Protein AF-A0A842L104-F1 (afdb_monomer)

Radius of gyration: 17.94 Å; Cα contacts (8 Å, |Δi|>4): 30; chains: 1; bounding box: 32×34×44 Å

Secondary structure (DSSP, 8-state):
--GGG------S--TTSSEEEEEETTEEEEEEEPPHHHHHHHHHHHHHHHHHHHHHHHHHHHTT----HHHHHHHHHHHHHT-

Structure (mmCIF, N/CA/C/O backbone):
data_AF-A0A842L104-F1
#
_entry.id   AF-A0A842L104-F1
#
loop_
_atom_site.group_PDB
_atom_site.id
_atom_site.type_symbol
_atom_site.label_atom_id
_atom_site.label_alt_id
_atom_site.label_comp_id
_atom_site.label_asym_id
_atom_site.label_entity_id
_atom_site.label_seq_id
_atom_site.pdbx_PDB_ins_code
_atom_site.Cartn_x
_atom_site.Cartn_y
_atom_site.Cartn_z
_atom_site.occupancy
_atom_site.B_iso_or_equiv
_atom_site.auth_seq_id
_atom_site.auth_comp_id
_atom_site.auth_asym_id
_atom_site.auth_atom_id
_atom_site.pdbx_PDB_model_num
ATOM 1 N N . MET A 1 1 ? 4.298 -12.127 11.671 1.00 40.97 1 MET A N 1
ATOM 2 C CA . MET A 1 1 ? 5.250 -12.368 10.567 1.00 40.97 1 MET A CA 1
ATOM 3 C C . MET A 1 1 ? 5.622 -11.000 10.023 1.00 40.97 1 MET A C 1
ATOM 5 O O . MET A 1 1 ? 4.705 -10.243 9.726 1.00 40.97 1 MET A O 1
ATOM 9 N N . SER A 1 2 ? 6.900 -10.617 10.051 1.00 35.81 2 SER A N 1
ATOM 10 C CA . SER A 1 2 ? 7.324 -9.265 9.669 1.00 35.81 2 SER A CA 1
ATOM 11 C C . SER A 1 2 ? 7.441 -9.168 8.145 1.00 35.81 2 SER A C 1
ATOM 13 O O . SER A 1 2 ? 7.889 -10.117 7.504 1.00 35.81 2 SER A O 1
ATOM 15 N N . LEU A 1 3 ? 7.078 -8.029 7.544 1.00 38.78 3 LEU A N 1
ATOM 16 C CA . LEU A 1 3 ? 7.266 -7.780 6.102 1.00 38.78 3 LEU A CA 1
ATOM 17 C C . LEU A 1 3 ? 8.741 -7.902 5.673 1.00 38.78 3 LEU A C 1
ATOM 19 O O . LEU A 1 3 ? 9.026 -8.179 4.509 1.00 38.78 3 LEU A O 1
ATOM 23 N N . SER A 1 4 ? 9.674 -7.760 6.619 1.00 43.94 4 SER A N 1
ATOM 24 C C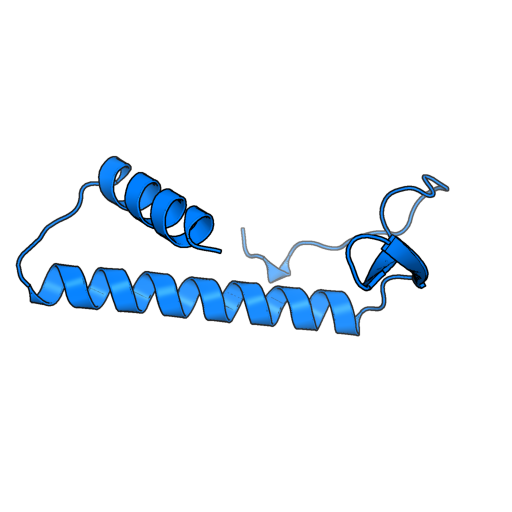A . SER A 1 4 ? 11.111 -7.979 6.415 1.00 43.94 4 SER A CA 1
ATOM 25 C C . SER A 1 4 ? 11.490 -9.431 6.097 1.00 43.94 4 SER A C 1
ATOM 27 O O . SER A 1 4 ? 12.608 -9.675 5.648 1.00 43.94 4 SER A O 1
ATOM 29 N N . ASP A 1 5 ? 10.590 -10.391 6.319 1.00 39.94 5 ASP A N 1
ATOM 30 C CA . ASP A 1 5 ? 10.890 -11.823 6.199 1.00 39.94 5 ASP A CA 1
ATOM 31 C C . ASP A 1 5 ? 10.567 -12.394 4.804 1.00 39.94 5 ASP A C 1
ATOM 33 O O . ASP A 1 5 ? 10.860 -13.557 4.520 1.00 39.94 5 ASP A O 1
ATOM 37 N N . ILE A 1 6 ? 9.985 -11.592 3.904 1.00 46.84 6 ILE A N 1
ATOM 38 C CA . ILE A 1 6 ? 9.601 -12.035 2.558 1.00 46.84 6 ILE A CA 1
ATOM 39 C C . ILE A 1 6 ? 10.822 -11.982 1.630 1.00 46.84 6 ILE A C 1
ATOM 41 O O . ILE A 1 6 ? 11.223 -10.921 1.152 1.00 46.84 6 ILE A O 1
ATOM 45 N N . ARG A 1 7 ? 11.416 -13.147 1.348 1.00 44.72 7 ARG A N 1
ATOM 46 C CA . ARG A 1 7 ? 12.499 -13.300 0.363 1.00 44.72 7 ARG A CA 1
ATOM 47 C C . ARG A 1 7 ? 11.929 -13.742 -0.983 1.00 44.72 7 ARG A C 1
ATOM 49 O O . ARG A 1 7 ? 11.478 -14.875 -1.122 1.00 44.72 7 ARG A O 1
ATOM 56 N N . PHE A 1 8 ? 11.988 -12.871 -1.987 1.00 48.91 8 PHE A N 1
ATOM 57 C CA . PHE A 1 8 ? 11.612 -13.215 -3.359 1.00 48.91 8 PHE A CA 1
ATOM 58 C C . PHE A 1 8 ? 12.766 -13.963 -4.042 1.00 48.91 8 PHE A C 1
ATOM 60 O O . PHE A 1 8 ? 13.792 -13.373 -4.376 1.00 48.91 8 PHE A O 1
ATOM 67 N N . GLN A 1 9 ? 12.624 -15.276 -4.233 1.00 42.78 9 GLN A N 1
ATOM 68 C CA . GLN A 1 9 ? 13.595 -16.089 -4.968 1.00 42.78 9 GLN A CA 1
ATOM 69 C C . GLN A 1 9 ? 13.243 -16.085 -6.466 1.00 42.78 9 GLN A C 1
ATOM 71 O O . GLN A 1 9 ? 12.122 -16.425 -6.839 1.00 42.78 9 GLN A O 1
ATOM 76 N N . LYS A 1 10 ? 14.187 -15.704 -7.339 1.00 47.59 10 LYS A N 1
ATOM 77 C CA . LYS A 1 10 ? 14.011 -15.773 -8.801 1.00 47.59 10 LYS A CA 1
ATOM 78 C C . LYS A 1 10 ? 14.069 -17.238 -9.263 1.00 47.59 10 LYS A C 1
ATOM 80 O O . LYS A 1 10 ? 15.154 -17.808 -9.333 1.00 47.59 10 LYS A O 1
ATOM 85 N N . MET A 1 11 ? 12.928 -17.839 -9.608 1.00 37.66 11 MET A N 1
ATOM 86 C CA . MET A 1 11 ? 12.862 -19.122 -10.326 1.00 37.66 11 MET A CA 1
ATOM 87 C C . MET A 1 11 ? 11.842 -19.070 -11.478 1.00 37.66 11 MET A C 1
ATOM 89 O O . MET A 1 11 ? 10.667 -18.808 -11.252 1.00 37.66 11 MET A O 1
ATOM 93 N N . TYR A 1 12 ? 12.321 -19.423 -12.680 1.00 36.25 12 TYR A N 1
ATOM 94 C CA . TYR A 1 12 ? 11.596 -19.778 -13.919 1.00 36.25 12 TYR A CA 1
ATOM 95 C C . TYR A 1 12 ? 10.855 -18.676 -14.723 1.00 36.25 12 TYR A C 1
ATOM 97 O O . TYR A 1 12 ? 10.420 -17.668 -14.169 1.00 36.25 12 TYR A O 1
ATOM 105 N N . PRO A 1 13 ? 10.738 -18.838 -16.066 1.00 45.44 13 PRO A N 1
ATOM 106 C CA . PRO A 1 13 ? 10.384 -17.785 -17.010 1.00 45.44 13 PRO A CA 1
ATOM 107 C C . PRO A 1 13 ? 8.863 -17.651 -17.109 1.00 45.44 13 PRO A C 1
ATOM 109 O O . PRO A 1 13 ? 8.243 -18.005 -18.107 1.00 45.44 13 PRO A O 1
ATOM 112 N N . ILE A 1 14 ? 8.245 -17.125 -16.058 1.00 42.41 14 ILE A N 1
ATOM 113 C CA . ILE A 1 14 ? 6.921 -16.519 -16.168 1.00 42.41 14 ILE A CA 1
ATOM 114 C C . ILE A 1 14 ? 7.172 -15.031 -16.417 1.00 42.41 14 ILE A C 1
ATOM 116 O O . ILE A 1 14 ? 7.299 -14.232 -15.497 1.00 42.41 14 ILE A O 1
ATOM 120 N N . LEU A 1 15 ? 7.288 -14.673 -17.695 1.00 44.09 15 LEU A N 1
ATOM 121 C CA . LEU A 1 15 ? 7.560 -13.328 -18.233 1.00 44.09 15 LEU A CA 1
ATOM 122 C C . LEU A 1 15 ? 6.492 -12.259 -17.889 1.00 44.09 15 LEU A C 1
ATOM 124 O O . LEU A 1 15 ? 6.450 -11.211 -18.522 1.00 44.09 15 LEU A O 1
ATOM 128 N N . LYS A 1 16 ? 5.602 -12.500 -16.916 1.00 43.28 16 LYS A N 1
ATOM 129 C CA . LYS A 1 16 ? 4.415 -11.667 -16.654 1.00 43.28 16 LYS A CA 1
ATOM 130 C C . LYS A 1 16 ? 4.429 -10.845 -15.362 1.00 43.28 16 LYS A C 1
ATOM 132 O O . LYS A 1 16 ? 3.443 -10.165 -15.110 1.00 43.28 16 LYS A O 1
ATOM 137 N N . SER A 1 17 ? 5.490 -10.853 -14.556 1.00 49.94 17 SER A N 1
ATOM 138 C CA . SER A 1 17 ? 5.416 -10.239 -13.212 1.00 49.94 17 SER A CA 1
ATOM 139 C C . SER A 1 17 ? 6.614 -9.392 -12.770 1.00 49.94 17 SER A C 1
ATOM 141 O O . SER A 1 17 ? 6.660 -8.984 -11.614 1.00 49.94 17 SER A O 1
ATOM 143 N N . TYR A 1 18 ? 7.549 -9.052 -13.664 1.00 59.56 18 TYR A N 1
ATOM 144 C CA . TYR A 1 18 ? 8.711 -8.214 -13.312 1.00 59.56 18 TYR A CA 1
ATOM 145 C C . TYR A 1 18 ? 8.907 -7.018 -14.241 1.00 59.56 18 TYR A C 1
ATOM 147 O O . TYR A 1 18 ? 10.034 -6.566 -14.415 1.00 59.56 18 TYR A O 1
ATOM 155 N N . VAL A 1 19 ? 7.839 -6.523 -14.863 1.00 63.84 19 VAL A N 1
ATOM 156 C CA . VAL A 1 19 ? 7.927 -5.414 -15.814 1.00 63.84 19 VAL A CA 1
ATOM 157 C C . VAL A 1 19 ? 7.049 -4.269 -15.333 1.00 63.84 19 VAL A C 1
ATOM 159 O O . VAL A 1 19 ? 5.861 -4.467 -15.088 1.00 63.84 19 VAL A O 1
ATOM 162 N N . ILE A 1 20 ? 7.645 -3.090 -15.170 1.00 67.50 20 ILE A N 1
ATOM 163 C CA . ILE A 1 20 ? 6.937 -1.856 -14.839 1.00 67.50 20 ILE A CA 1
ATOM 164 C C . ILE A 1 20 ? 6.603 -1.158 -16.160 1.00 67.50 20 ILE A C 1
ATOM 166 O O . ILE A 1 20 ? 7.530 -0.747 -16.869 1.00 67.50 20 ILE A O 1
ATOM 170 N N . PRO A 1 21 ? 5.313 -1.043 -16.508 1.00 70.50 21 PRO A N 1
ATOM 171 C CA . PRO A 1 21 ? 4.888 -0.328 -17.700 1.00 70.50 21 PRO A CA 1
ATOM 172 C C . PRO A 1 21 ? 4.997 1.188 -17.499 1.00 70.50 21 PRO A C 1
ATOM 174 O O . PRO A 1 21 ? 4.675 1.711 -16.431 1.00 70.50 21 PRO A O 1
ATOM 177 N N . TYR A 1 22 ? 5.426 1.895 -18.540 1.00 68.25 22 TYR A N 1
ATOM 178 C CA . TYR A 1 22 ? 5.386 3.349 -18.631 1.00 68.25 22 T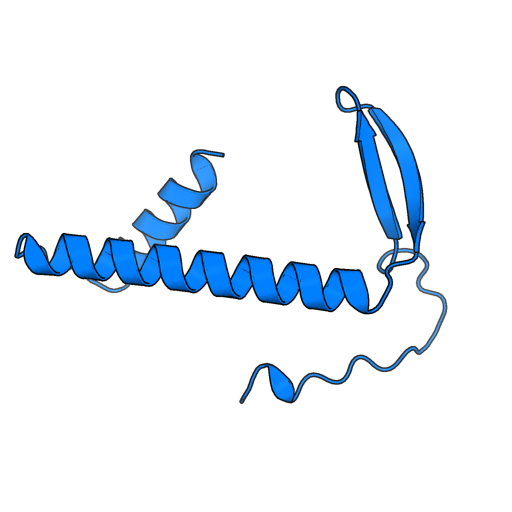YR A CA 1
ATOM 179 C C . TYR A 1 22 ? 4.234 3.757 -19.548 1.00 68.25 22 TYR A C 1
ATOM 181 O O . TYR A 1 22 ? 4.208 3.377 -20.721 1.00 68.25 22 TYR A O 1
ATOM 189 N N . PHE A 1 23 ? 3.278 4.502 -18.997 1.00 72.50 23 PHE A N 1
ATOM 190 C CA . PHE A 1 23 ? 2.103 4.982 -19.717 1.00 72.50 23 PHE A CA 1
ATOM 191 C C . PHE A 1 23 ? 2.148 6.504 -19.876 1.00 72.50 23 PHE A C 1
ATOM 193 O O . PHE A 1 23 ? 2.483 7.210 -18.927 1.00 72.50 23 PHE A O 1
ATOM 200 N N . GLU A 1 24 ? 1.737 6.994 -21.042 1.00 74.50 24 GLU A N 1
ATOM 201 C CA . GLU A 1 24 ? 1.450 8.408 -21.317 1.00 74.50 24 GLU A CA 1
ATOM 202 C C . GLU A 1 24 ? 0.098 8.476 -22.037 1.00 74.50 24 GLU A C 1
ATOM 204 O O . GLU A 1 24 ? -0.147 7.688 -22.948 1.00 74.50 24 GLU A O 1
ATOM 209 N N . ASP A 1 25 ? -0.823 9.330 -21.581 1.00 82.62 25 ASP A N 1
ATOM 210 C CA . ASP A 1 25 ? -2.189 9.447 -22.127 1.00 82.62 25 ASP A CA 1
ATOM 211 C C . ASP A 1 25 ? -2.947 8.106 -22.276 1.00 82.62 25 ASP A C 1
ATOM 213 O O . ASP A 1 25 ? -3.658 7.867 -23.252 1.00 82.62 25 ASP A O 1
ATOM 217 N N . ASN A 1 26 ? -2.805 7.208 -21.291 1.00 72.56 26 ASN A N 1
ATOM 218 C CA . ASN A 1 26 ? -3.337 5.831 -21.297 1.00 72.56 26 ASN A CA 1
ATOM 219 C C . ASN A 1 26 ? -2.770 4.912 -22.398 1.00 72.56 26 ASN A C 1
ATOM 221 O O . ASN A 1 26 ? -3.277 3.808 -22.609 1.00 72.56 26 ASN A O 1
ATOM 225 N N . VAL A 1 27 ? -1.698 5.322 -23.074 1.00 62.31 27 VAL A N 1
ATOM 226 C CA . VAL A 1 27 ? -0.974 4.520 -24.062 1.00 62.31 27 VAL A CA 1
ATOM 227 C C . VAL A 1 27 ? 0.278 3.935 -23.415 1.00 62.31 27 VAL A C 1
ATOM 229 O O . VAL A 1 27 ? 1.058 4.650 -22.791 1.00 62.31 27 VAL A O 1
ATOM 232 N N . LEU A 1 28 ? 0.476 2.620 -23.552 1.00 70.38 28 LEU A N 1
ATOM 233 C CA . LEU A 1 28 ? 1.701 1.953 -23.107 1.00 70.38 28 LEU A CA 1
ATOM 234 C C . LEU A 1 28 ? 2.848 2.316 -24.055 1.00 70.38 28 LEU A C 1
ATOM 236 O O . LEU A 1 28 ? 2.816 1.934 -25.224 1.00 70.38 28 LEU A O 1
ATOM 240 N N . LEU A 1 29 ? 3.857 3.017 -23.548 1.00 67.38 29 LEU A N 1
ATOM 241 C CA . LEU A 1 29 ? 5.002 3.464 -24.340 1.00 67.38 29 LEU A CA 1
ATOM 242 C C . LEU A 1 29 ? 6.209 2.541 -24.212 1.00 67.38 29 LEU A C 1
ATOM 244 O O . LEU A 1 29 ? 6.875 2.257 -25.204 1.00 67.38 29 LEU A O 1
ATOM 248 N N . ASP A 1 30 ? 6.501 2.089 -22.994 1.00 67.06 30 ASP A N 1
ATOM 249 C CA . ASP A 1 30 ? 7.679 1.274 -22.716 1.00 67.06 30 ASP A CA 1
ATOM 250 C C . ASP A 1 30 ? 7.452 0.372 -21.499 1.00 67.06 30 ASP A C 1
ATOM 252 O O . ASP A 1 30 ? 6.513 0.541 -20.720 1.00 67.06 30 ASP A O 1
ATOM 256 N N . CYS A 1 31 ? 8.322 -0.612 -21.345 1.00 70.62 31 CYS A N 1
ATOM 257 C CA . CYS A 1 31 ? 8.256 -1.656 -20.348 1.00 70.62 31 CYS A CA 1
ATOM 258 C C . CYS A 1 31 ? 9.672 -1.926 -19.850 1.00 70.62 31 CYS A C 1
ATOM 260 O O . CYS A 1 31 ? 10.518 -2.404 -20.604 1.00 70.62 31 CYS A O 1
ATOM 262 N N . ARG A 1 32 ? 9.936 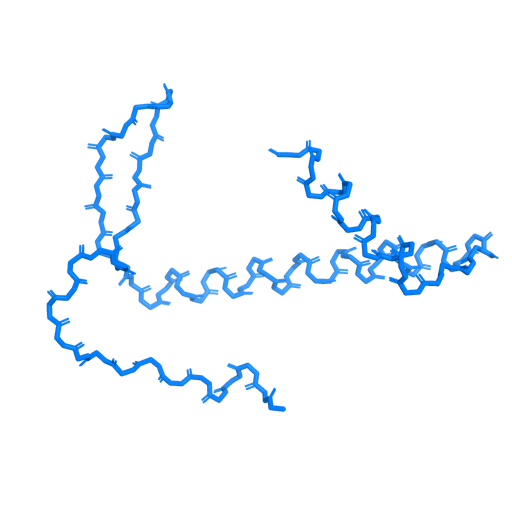-1.674 -18.565 1.00 72.62 32 ARG A N 1
ATOM 263 C CA . ARG A 1 32 ? 11.261 -1.930 -17.981 1.00 72.62 32 ARG A CA 1
ATOM 264 C C . ARG A 1 32 ? 11.231 -3.019 -16.929 1.00 72.62 32 ARG A C 1
ATOM 266 O O . ARG A 1 32 ? 10.252 -3.152 -16.201 1.00 72.62 32 ARG A O 1
ATOM 273 N N . GLU A 1 33 ? 12.340 -3.738 -16.789 1.00 74.75 33 GLU A N 1
ATOM 274 C CA . GLU A 1 33 ? 12.499 -4.688 -15.692 1.00 74.75 33 GLU A CA 1
ATOM 275 C C . GLU A 1 33 ? 12.464 -3.988 -14.327 1.00 74.75 33 GLU A C 1
ATOM 277 O O . GLU A 1 33 ? 12.985 -2.879 -14.138 1.00 74.75 33 GLU A O 1
ATOM 282 N N . LEU A 1 34 ? 11.842 -4.675 -13.375 1.00 76.19 34 LEU A N 1
ATOM 283 C CA . LEU A 1 34 ? 11.742 -4.279 -11.984 1.00 76.19 34 LEU A CA 1
ATOM 284 C C . LEU A 1 34 ? 13.113 -4.410 -11.312 1.00 76.19 34 LEU A C 1
ATOM 286 O O . LEU A 1 34 ? 13.737 -5.474 -11.317 1.00 76.19 34 LEU A O 1
ATOM 290 N N . LYS A 1 35 ? 13.584 -3.308 -10.738 1.00 80.06 35 LYS A N 1
ATOM 291 C CA . LYS A 1 35 ? 14.848 -3.209 -10.009 1.00 80.06 35 LYS A CA 1
ATOM 292 C C . LYS A 1 35 ? 14.574 -3.208 -8.508 1.00 80.06 35 LYS A C 1
ATOM 294 O O . LYS A 1 35 ? 13.495 -2.824 -8.066 1.00 80.06 35 LYS A O 1
ATOM 299 N N . ASP A 1 36 ? 15.581 -3.545 -7.708 1.00 80.50 36 ASP A N 1
ATOM 300 C CA . ASP A 1 36 ? 15.457 -3.545 -6.241 1.00 80.50 36 ASP A CA 1
ATOM 301 C C . ASP A 1 36 ? 15.038 -2.170 -5.692 1.00 80.50 36 ASP A C 1
ATOM 303 O O . ASP A 1 36 ? 14.253 -2.082 -4.751 1.00 80.50 36 ASP A O 1
ATOM 307 N N . ILE A 1 37 ? 15.481 -1.081 -6.335 1.00 83.44 37 ILE A N 1
ATOM 308 C CA . ILE A 1 37 ? 15.072 0.283 -5.972 1.00 83.44 37 ILE A CA 1
ATOM 309 C C . ILE A 1 37 ? 13.566 0.519 -6.141 1.00 83.44 37 ILE A C 1
ATOM 311 O O . ILE A 1 37 ? 12.991 1.307 -5.395 1.00 83.44 37 ILE A O 1
ATOM 315 N N . ASP A 1 38 ? 12.914 -0.168 -7.077 1.00 79.62 38 ASP A N 1
ATOM 316 C CA . ASP A 1 38 ? 11.473 -0.039 -7.304 1.00 79.62 38 ASP A CA 1
ATOM 317 C C . ASP A 1 38 ? 10.690 -0.728 -6.198 1.00 79.62 38 ASP A C 1
ATOM 319 O O . ASP A 1 38 ? 9.712 -0.179 -5.702 1.00 79.62 38 ASP A O 1
ATOM 323 N N . VAL A 1 39 ? 11.169 -1.897 -5.762 1.00 80.75 39 VAL A N 1
ATOM 324 C CA . VAL A 1 39 ? 10.620 -2.603 -4.600 1.00 80.75 39 VAL A CA 1
ATOM 325 C C . VAL A 1 39 ? 10.734 -1.727 -3.360 1.00 80.75 39 VAL A C 1
ATOM 327 O O . VAL A 1 39 ? 9.752 -1.554 -2.643 1.00 80.75 39 VAL A O 1
ATOM 330 N N . GLU A 1 40 ? 11.906 -1.138 -3.116 1.00 80.75 40 GLU A N 1
ATOM 331 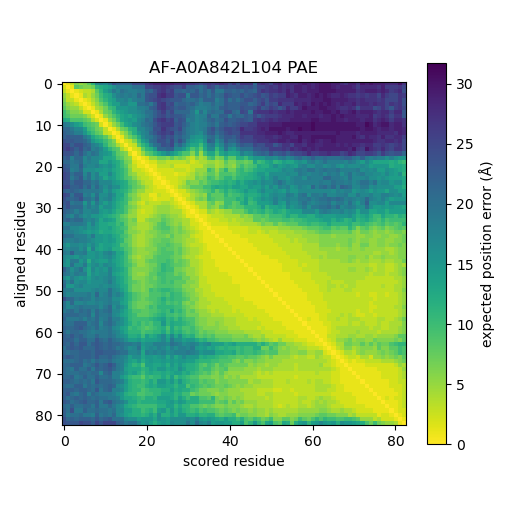C CA . GLU A 1 40 ? 12.107 -0.258 -1.961 1.00 80.75 40 GLU A CA 1
ATOM 332 C C . GLU A 1 40 ? 11.303 1.038 -2.058 1.00 80.75 40 GLU A C 1
ATOM 334 O O . GLU A 1 40 ? 10.762 1.515 -1.062 1.00 80.75 40 GLU A O 1
ATOM 339 N N . THR A 1 41 ? 11.152 1.588 -3.261 1.00 83.81 41 THR A N 1
ATOM 340 C CA . THR A 1 41 ? 10.281 2.746 -3.490 1.00 83.81 41 THR A CA 1
ATOM 341 C C . THR A 1 41 ? 8.833 2.390 -3.182 1.00 83.81 41 THR A C 1
ATOM 343 O O . THR A 1 41 ? 8.167 3.122 -2.455 1.00 83.81 41 THR A O 1
ATOM 346 N N . TYR A 1 42 ? 8.356 1.244 -3.665 1.00 82.06 42 TYR A N 1
ATOM 347 C CA . TYR A 1 42 ? 6.995 0.788 -3.424 1.00 82.06 42 TYR A CA 1
ATOM 348 C C . TYR A 1 42 ? 6.737 0.514 -1.939 1.00 82.06 42 TYR A C 1
ATOM 350 O O . TYR A 1 42 ? 5.727 0.964 -1.404 1.00 82.06 42 TYR A O 1
ATOM 358 N N . LYS A 1 43 ? 7.680 -0.126 -1.234 1.00 83.06 43 LYS A N 1
ATOM 359 C CA . LYS A 1 43 ? 7.612 -0.296 0.227 1.00 83.06 43 LYS A CA 1
ATOM 360 C C . LYS A 1 43 ? 7.477 1.043 0.945 1.00 83.06 43 LYS A C 1
ATOM 362 O O . LYS A 1 43 ? 6.569 1.192 1.751 1.00 83.06 43 LYS A O 1
ATOM 367 N N . ARG A 1 44 ? 8.307 2.034 0.599 1.00 83.50 44 ARG A N 1
ATOM 368 C CA . ARG A 1 44 ? 8.225 3.383 1.186 1.00 83.50 44 ARG A CA 1
ATOM 369 C C . ARG A 1 44 ? 6.891 4.066 0.905 1.00 83.50 44 ARG A C 1
ATOM 371 O O . ARG A 1 44 ? 6.378 4.772 1.765 1.00 83.50 44 ARG A O 1
ATOM 378 N N . VAL A 1 45 ? 6.334 3.894 -0.295 1.00 87.06 45 VAL A N 1
ATOM 379 C CA . VAL A 1 45 ? 5.007 4.432 -0.633 1.00 87.06 45 VAL A CA 1
ATOM 380 C C . VAL A 1 45 ? 3.934 3.782 0.239 1.00 87.06 45 VAL A C 1
ATOM 382 O O . VAL A 1 45 ? 3.111 4.495 0.805 1.00 87.06 45 VAL A O 1
ATOM 385 N N . LEU A 1 46 ? 3.970 2.458 0.405 1.00 86.06 46 LEU A N 1
ATOM 386 C CA . LEU A 1 46 ? 3.033 1.742 1.272 1.00 86.06 46 LEU A CA 1
ATOM 387 C C . LEU A 1 46 ? 3.181 2.127 2.749 1.00 86.06 46 LEU A C 1
ATOM 389 O O . LEU A 1 46 ? 2.177 2.272 3.438 1.00 86.06 46 LEU A O 1
ATOM 393 N N . GLU A 1 47 ? 4.408 2.322 3.233 1.00 89.69 47 GLU A N 1
ATOM 394 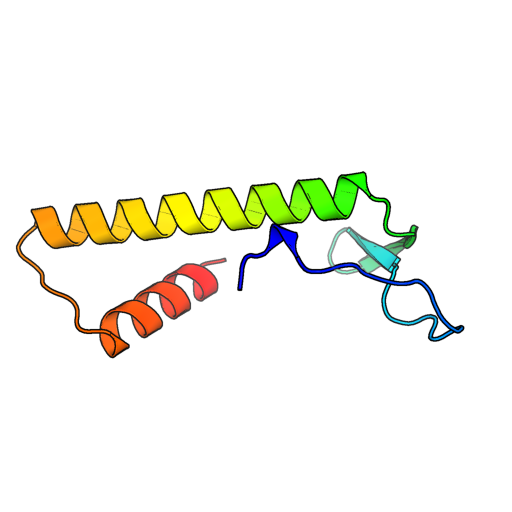C CA . GLU A 1 47 ? 4.671 2.811 4.592 1.00 89.69 47 GLU A CA 1
ATOM 395 C C . GLU A 1 47 ? 4.070 4.202 4.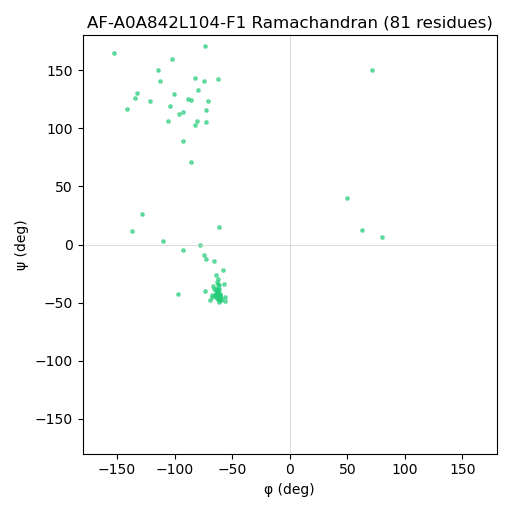802 1.00 89.69 47 GLU A C 1
ATOM 397 O O . GLU A 1 47 ? 3.325 4.403 5.755 1.00 89.69 47 GLU A O 1
ATOM 402 N N . LYS A 1 48 ? 4.293 5.131 3.867 1.00 90.50 48 LYS A N 1
ATOM 403 C CA . LYS A 1 48 ? 3.686 6.468 3.924 1.00 90.50 48 LYS A CA 1
ATOM 404 C C . LYS A 1 48 ? 2.163 6.435 3.849 1.00 90.50 48 LYS A C 1
ATOM 406 O O . LYS A 1 48 ? 1.502 7.213 4.527 1.00 90.50 48 LYS A O 1
ATOM 411 N N . LEU A 1 49 ? 1.598 5.553 3.024 1.00 88.12 49 LEU A N 1
ATOM 412 C CA . LEU A 1 49 ? 0.148 5.375 2.944 1.00 88.12 49 LEU A CA 1
ATOM 413 C C . LEU A 1 49 ? -0.410 4.866 4.275 1.00 88.12 49 LEU A C 1
ATOM 415 O O . LEU A 1 49 ? -1.444 5.344 4.734 1.00 88.12 49 LEU A O 1
ATOM 419 N N . LYS A 1 50 ? 0.290 3.924 4.911 1.00 88.50 50 LYS A N 1
ATOM 420 C CA . LYS A 1 50 ? -0.069 3.425 6.236 1.00 88.50 50 LYS A CA 1
ATOM 421 C C . LYS A 1 50 ? -0.030 4.545 7.281 1.00 88.50 50 LYS A C 1
ATOM 423 O O . LYS A 1 50 ? 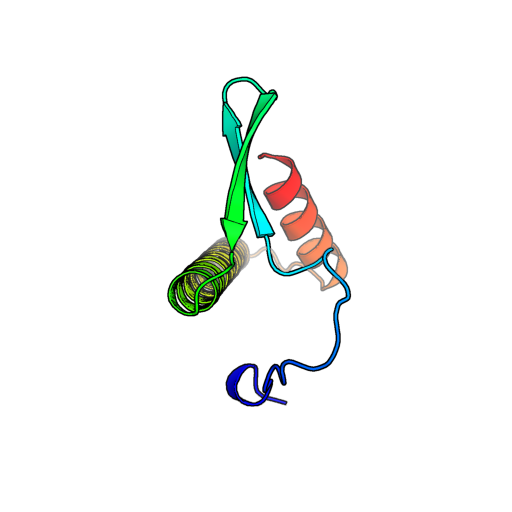-1.011 4.701 8.000 1.00 88.50 50 LYS A O 1
ATOM 428 N N . GLU A 1 51 ? 1.052 5.323 7.338 1.00 92.44 51 GLU A N 1
ATOM 429 C CA . GLU A 1 51 ? 1.180 6.474 8.249 1.00 92.44 51 GLU A CA 1
ATOM 430 C C . GLU A 1 51 ? 0.028 7.468 8.052 1.00 92.44 51 GLU A C 1
ATOM 432 O O . GLU A 1 51 ? -0.620 7.874 9.012 1.00 92.44 51 GLU A O 1
ATOM 437 N N . PHE A 1 52 ? -0.299 7.788 6.798 1.00 91.38 52 PHE A N 1
ATOM 438 C CA . PHE A 1 52 ? -1.416 8.669 6.471 1.00 91.38 52 PHE A CA 1
ATOM 439 C C . PHE A 1 52 ? -2.769 8.130 6.965 1.00 91.38 52 PHE A C 1
ATOM 441 O O . PHE A 1 52 ? -3.560 8.878 7.537 1.00 91.38 52 PHE A O 1
ATOM 448 N N . ILE A 1 53 ? -3.043 6.836 6.776 1.00 89.94 53 ILE A N 1
ATOM 449 C CA . ILE A 1 53 ? -4.276 6.202 7.267 1.00 89.94 53 ILE A CA 1
ATOM 450 C C . ILE A 1 53 ? -4.333 6.238 8.804 1.00 89.94 53 ILE A C 1
ATOM 452 O O . ILE A 1 53 ? -5.381 6.543 9.376 1.00 89.94 53 ILE A O 1
ATOM 456 N N . GLU A 1 54 ? -3.216 5.965 9.483 1.00 90.44 54 GLU A N 1
ATOM 457 C CA . GLU A 1 54 ? -3.121 6.037 10.948 1.00 90.44 54 GLU A CA 1
ATOM 458 C C . GLU A 1 54 ? -3.368 7.463 11.467 1.00 90.44 54 GLU A C 1
ATOM 460 O O . GLU A 1 54 ? -4.115 7.641 12.433 1.00 90.44 54 GLU A O 1
ATOM 465 N N . ASP A 1 55 ? -2.829 8.481 10.792 1.00 92.69 55 ASP A N 1
ATOM 466 C CA . ASP A 1 55 ? -3.075 9.890 11.113 1.00 92.69 55 ASP A CA 1
ATOM 467 C C . ASP A 1 55 ? -4.555 10.268 10.959 1.00 92.69 55 ASP A C 1
ATOM 469 O O . ASP A 1 55 ? -5.118 10.956 11.819 1.00 92.69 55 ASP A O 1
ATOM 473 N N . VAL A 1 56 ? -5.213 9.792 9.896 1.00 90.19 56 VAL A N 1
ATOM 474 C CA . VAL A 1 56 ? -6.651 10.007 9.668 1.00 90.19 56 VAL A CA 1
ATOM 475 C C . VAL A 1 56 ? -7.476 9.366 10.779 1.00 90.19 56 VAL A C 1
ATOM 477 O O . VAL A 1 56 ? -8.344 10.026 11.356 1.00 90.19 56 VAL A O 1
ATOM 480 N N . PHE A 1 57 ? -7.188 8.117 11.148 1.00 90.56 57 PHE A N 1
ATOM 481 C CA . PHE A 1 57 ? -7.871 7.475 12.271 1.00 90.56 57 PHE A CA 1
ATOM 482 C C . PHE A 1 57 ? -7.621 8.210 13.590 1.00 90.56 57 PHE A C 1
ATOM 484 O O . PHE A 1 57 ? -8.568 8.449 14.340 1.00 90.56 57 PHE A O 1
ATOM 491 N N . GLY A 1 58 ? -6.389 8.655 13.844 1.00 89.94 58 GLY A N 1
ATOM 492 C CA . GLY A 1 58 ? -6.060 9.464 15.016 1.00 89.94 58 GLY A CA 1
ATOM 493 C C . GLY A 1 58 ? -6.807 10.801 15.052 1.00 89.94 58 GLY A C 1
ATOM 494 O O . GLY A 1 58 ? -7.196 11.269 16.123 1.00 89.94 58 GLY A O 1
ATOM 495 N N . PHE A 1 59 ? -7.047 11.427 13.898 1.00 91.19 59 PHE A N 1
ATOM 496 C CA . PHE A 1 59 ? -7.873 12.630 13.795 1.00 91.19 59 PHE A CA 1
ATOM 497 C C . PHE A 1 59 ? -9.348 12.343 14.107 1.00 91.19 59 PHE A C 1
ATOM 499 O O . PHE A 1 59 ? -9.959 13.070 14.889 1.00 91.19 59 PHE A O 1
ATOM 506 N N . ILE A 1 60 ? -9.907 11.261 13.563 1.00 88.88 60 ILE A N 1
ATOM 507 C CA . ILE A 1 60 ? -11.299 10.849 13.801 1.00 88.88 60 ILE A CA 1
ATOM 508 C C . ILE A 1 60 ? -11.533 10.520 15.281 1.00 88.88 60 ILE A C 1
ATOM 510 O O . ILE A 1 60 ? -12.515 10.976 15.870 1.00 88.88 60 ILE A O 1
ATOM 514 N N . GLU A 1 61 ? -10.596 9.818 15.921 1.00 88.38 61 GLU A N 1
ATOM 515 C CA . GLU A 1 61 ? -10.671 9.520 17.354 1.00 88.38 61 GLU A CA 1
ATOM 516 C C . GLU A 1 61 ? -10.632 10.793 18.215 1.00 88.38 61 GLU A C 1
ATOM 518 O O . GLU A 1 61 ? -11.373 10.897 19.196 1.00 88.38 61 GLU A O 1
ATOM 523 N N . LYS A 1 62 ? -9.839 11.807 17.831 1.00 91.50 62 LYS A N 1
ATOM 524 C CA . LYS A 1 62 ? -9.819 13.124 18.504 1.00 91.50 62 LYS A CA 1
ATOM 525 C C . LYS A 1 62 ? -11.145 13.877 18.387 1.00 91.50 62 LYS A C 1
ATOM 527 O O . LYS A 1 62 ? -11.455 14.677 19.267 1.00 91.50 62 LYS A O 1
ATOM 532 N N . LEU A 1 63 ? -11.932 13.616 17.343 1.00 89.88 63 LEU A N 1
ATOM 533 C CA . LEU A 1 63 ? -13.290 14.149 17.191 1.00 89.88 63 LEU A CA 1
ATOM 534 C C . LEU A 1 63 ? -14.327 13.401 18.049 1.00 89.88 63 LEU A C 1
ATOM 536 O O . LEU A 1 63 ? -15.503 13.758 18.038 1.00 89.88 63 LEU A O 1
ATOM 540 N N . GLY A 1 64 ? -13.912 12.379 18.806 1.00 84.06 64 GLY A N 1
ATOM 541 C CA . GLY A 1 64 ? -14.792 11.572 19.651 1.00 84.06 64 GLY A CA 1
ATOM 542 C C . GLY A 1 64 ? -15.570 10.499 18.888 1.00 84.06 64 GLY A C 1
ATOM 543 O O . GLY A 1 64 ? -16.419 9.830 19.476 1.00 84.06 64 GLY A O 1
ATOM 544 N N . LEU A 1 65 ? -15.277 10.312 17.599 1.00 85.12 65 LEU A N 1
ATOM 545 C CA . LEU A 1 65 ? -15.869 9.268 16.775 1.00 85.12 65 LEU A CA 1
ATOM 546 C C . LEU A 1 65 ? -15.062 7.981 16.949 1.00 85.12 65 LEU A C 1
ATOM 548 O O . LEU A 1 65 ? -13.849 7.954 16.747 1.00 85.12 65 LEU A O 1
ATOM 552 N N . ARG A 1 66 ? -15.736 6.898 17.337 1.00 85.75 66 ARG A N 1
ATOM 553 C CA . ARG A 1 66 ? -15.134 5.564 17.401 1.00 85.75 66 ARG A CA 1
ATOM 554 C C . ARG A 1 66 ? -15.657 4.741 16.244 1.00 85.75 66 ARG A C 1
ATOM 556 O O . ARG A 1 66 ? -16.806 4.318 16.281 1.00 85.75 66 ARG A O 1
ATOM 563 N N . LEU A 1 67 ? -14.797 4.528 15.256 1.00 86.06 67 LEU A N 1
ATOM 564 C CA . LEU A 1 67 ? -15.093 3.635 14.148 1.00 86.06 67 LEU A CA 1
ATOM 565 C C . LEU A 1 67 ? -14.865 2.187 14.575 1.00 86.06 67 LEU A C 1
ATOM 567 O O . LEU A 1 67 ? -13.825 1.870 15.164 1.00 86.06 67 LEU A O 1
ATOM 571 N N . ASN A 1 68 ? -15.819 1.322 14.259 1.00 90.25 68 ASN A N 1
ATOM 572 C CA . ASN A 1 68 ? -15.639 -0.120 14.333 1.00 90.25 68 ASN A CA 1
ATOM 573 C C . ASN A 1 68 ? -14.744 -0.621 13.178 1.00 90.25 68 ASN A C 1
ATOM 575 O O . ASN A 1 68 ? -14.402 0.128 12.262 1.00 90.25 68 ASN A O 1
ATOM 579 N N . ASP A 1 69 ? -14.341 -1.892 13.218 1.00 88.44 69 ASP A N 1
ATOM 580 C CA . ASP A 1 69 ? -13.408 -2.441 12.225 1.00 88.44 69 ASP A CA 1
ATOM 581 C C . ASP A 1 69 ? -13.967 -2.423 10.791 1.00 88.44 69 ASP A C 1
ATOM 583 O O . ASP A 1 69 ? -13.205 -2.231 9.846 1.00 88.44 69 ASP A O 1
ATOM 587 N N . LEU A 1 70 ? -15.286 -2.574 10.621 1.00 91.56 70 LEU A N 1
ATOM 588 C CA . LEU A 1 70 ? -15.935 -2.508 9.310 1.00 91.56 70 LEU A CA 1
ATOM 589 C C . LEU A 1 70 ? -15.897 -1.080 8.752 1.00 91.56 70 LEU A C 1
ATOM 591 O O . LEU A 1 70 ? -15.447 -0.879 7.630 1.00 91.56 70 LEU A O 1
ATOM 595 N N . GLU A 1 71 ? -16.270 -0.092 9.563 1.00 89.50 71 GLU A N 1
ATOM 596 C CA . GLU A 1 71 ? -16.254 1.330 9.191 1.00 89.50 71 GLU A CA 1
ATOM 597 C C . GLU A 1 71 ? -14.835 1.819 8.861 1.00 89.50 71 GLU A C 1
ATOM 599 O O . GLU A 1 71 ? -14.640 2.649 7.976 1.00 89.50 71 GLU A O 1
ATOM 604 N N . ARG A 1 72 ? -13.814 1.285 9.545 1.00 88.00 72 ARG A N 1
ATOM 605 C CA . ARG A 1 72 ? -12.404 1.567 9.231 1.00 88.00 72 ARG A CA 1
ATOM 606 C C . ARG A 1 72 ? -12.015 1.045 7.849 1.00 88.00 72 ARG A C 1
ATOM 608 O O . ARG A 1 72 ? -11.323 1.744 7.114 1.00 88.00 72 ARG A O 1
ATOM 615 N N . ILE A 1 73 ? -12.439 -0.171 7.501 1.00 88.94 73 ILE A N 1
ATOM 616 C CA . ILE A 1 73 ? -12.170 -0.772 6.188 1.00 88.94 73 ILE A CA 1
ATOM 617 C C . ILE A 1 73 ? -12.911 -0.010 5.086 1.00 88.94 73 ILE A C 1
ATOM 619 O O . ILE A 1 73 ? -12.312 0.273 4.049 1.00 88.94 73 ILE A O 1
ATOM 623 N N . GLU A 1 74 ? -14.174 0.352 5.318 1.00 89.25 74 GLU A N 1
ATOM 624 C CA . GLU A 1 74 ? -14.967 1.159 4.385 1.00 89.25 74 GLU A CA 1
ATOM 625 C C . GLU A 1 74 ? -14.309 2.515 4.129 1.00 89.25 74 GLU A C 1
ATOM 627 O O . GLU A 1 74 ? -14.081 2.863 2.975 1.00 89.25 74 GLU A O 1
ATOM 632 N N . LEU A 1 75 ? -13.876 3.220 5.181 1.00 88.25 75 LEU A N 1
ATOM 633 C CA . LEU A 1 75 ? -13.186 4.501 5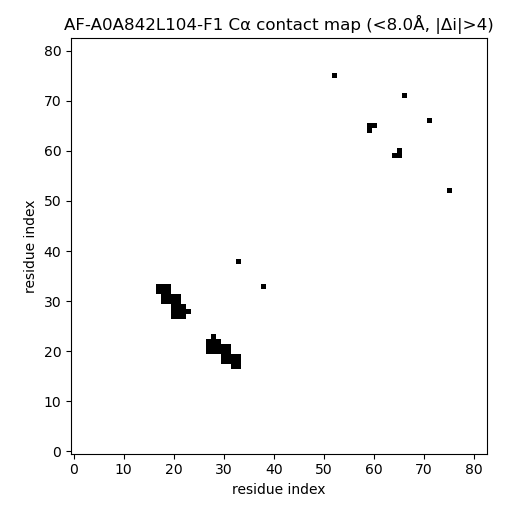.030 1.00 88.25 75 LEU A CA 1
ATOM 634 C C . LEU A 1 75 ? -11.889 4.375 4.219 1.00 88.25 75 LEU A C 1
ATOM 636 O O . LEU A 1 75 ? -11.615 5.214 3.365 1.00 88.25 75 LEU A O 1
ATOM 640 N N . ILE A 1 76 ? -11.091 3.328 4.457 1.00 87.81 76 ILE A N 1
ATOM 641 C CA . ILE A 1 76 ? -9.889 3.067 3.651 1.00 87.81 76 ILE A CA 1
ATOM 642 C C . ILE A 1 76 ? -10.274 2.843 2.181 1.00 87.81 76 ILE A C 1
ATOM 644 O O . ILE A 1 76 ? -9.619 3.384 1.291 1.00 87.81 76 ILE A O 1
ATOM 648 N N . GLY A 1 77 ? -11.330 2.067 1.921 1.00 85.94 77 GLY A N 1
ATOM 649 C CA . GLY A 1 77 ? -11.842 1.821 0.571 1.00 85.94 77 GLY A CA 1
ATOM 650 C C . GLY A 1 77 ? -12.301 3.100 -0.130 1.00 85.94 77 GLY A C 1
ATOM 651 O O . GLY A 1 77 ? -11.922 3.341 -1.279 1.00 85.94 77 GLY A O 1
ATOM 652 N N . ASP A 1 78 ? -13.042 3.950 0.575 1.00 86.94 78 ASP A N 1
ATOM 653 C CA . ASP A 1 78 ? -13.499 5.248 0.078 1.00 86.94 78 ASP A CA 1
ATOM 654 C C . ASP A 1 78 ? -12.315 6.169 -0.233 1.00 86.94 78 ASP A C 1
ATOM 656 O O . ASP A 1 78 ? -12.266 6.787 -1.294 1.00 86.94 78 ASP A O 1
ATOM 660 N N . MET A 1 79 ? -11.313 6.217 0.650 1.00 84.06 79 MET A N 1
ATOM 661 C CA . MET A 1 79 ? -10.106 7.024 0.453 1.00 84.06 79 MET A CA 1
ATOM 662 C C . MET A 1 79 ? -9.288 6.577 -0.760 1.00 84.06 79 MET A C 1
ATOM 664 O O . MET A 1 79 ? -8.771 7.424 -1.487 1.00 84.06 79 MET A O 1
ATOM 668 N N . ILE A 1 80 ? -9.174 5.266 -0.987 1.00 82.19 80 ILE A N 1
ATOM 669 C CA . ILE A 1 80 ? -8.511 4.721 -2.178 1.00 82.19 80 ILE A CA 1
ATOM 670 C C . ILE A 1 80 ? -9.308 5.073 -3.436 1.00 82.19 80 ILE A C 1
ATOM 672 O O . ILE A 1 80 ? -8.710 5.409 -4.446 1.00 82.19 80 ILE A O 1
ATOM 676 N N . SER A 1 81 ? -10.641 5.042 -3.367 1.00 80.00 81 SER A N 1
ATOM 677 C CA . SER A 1 81 ? -11.523 5.287 -4.518 1.00 80.00 81 SER A CA 1
ATOM 678 C C . SER A 1 81 ? -11.583 6.754 -4.966 1.00 80.00 81 SER A C 1
ATOM 680 O O . SER A 1 81 ? -12.124 7.043 -6.032 1.00 80.00 81 SER A O 1
ATOM 682 N N . LEU A 1 82 ? -11.065 7.692 -4.166 1.00 73.56 82 LEU A N 1
ATOM 683 C CA . LEU A 1 82 ? -10.977 9.113 -4.523 1.00 73.56 82 LEU A CA 1
ATOM 684 C C . LEU A 1 82 ? -9.867 9.427 -5.545 1.00 73.56 82 LEU A C 1
ATOM 686 O O . LEU A 1 82 ? -9.820 10.557 -6.036 1.00 73.56 82 LEU A O 1
ATOM 690 N N . TYR A 1 83 ? -8.996 8.463 -5.854 1.00 56.28 83 TYR A N 1
ATOM 691 C CA . TYR A 1 83 ? -7.848 8.596 -6.757 1.00 56.28 83 TYR A CA 1
ATOM 692 C C . TYR A 1 83 ? -7.798 7.450 -7.771 1.00 56.28 83 TYR A C 1
ATOM 694 O O . TYR A 1 83 ? -7.263 7.696 -8.875 1.00 56.28 83 TYR A O 1
#

Solvent-accessible surface area (backbone atoms only — not comparable to full-atom values): 5336 Å² total; per-residue (Å²): 136,63,84,88,71,73,78,87,77,93,75,81,93,68,93,81,78,52,64,50,74,41,68,57,98,92,39,81,76,49,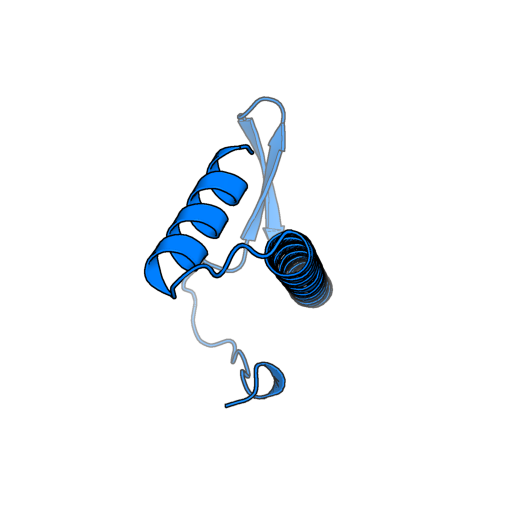73,41,76,68,47,73,69,54,55,52,49,50,50,52,52,53,51,52,50,50,52,52,52,52,52,50,53,54,51,42,46,73,73,71,48,81,74,52,76,67,56,49,52,50,52,52,51,53,62,58,71,76,110

Sequence (83 aa):
MSLSDIRFQKMYPILKSYVIPYFEDNVLLDCRELKDIDVETYKRVLEKLKEFIEDVFGFIEKLGLRLNDLERIELIGDMISLY

Foldseek 3Di:
DDPVPDDDDDDDPPVPPFWDFDDDPNDTDDIDGHDPVNVVVVVVVVVVLVVVLVVVVVVCVVVVDDDDPVSSVVVSVVVVVVD

Mean predicted aligned error: 11.84 Å

pLDDT: mean 73.97, std 17.81, range [35.81, 92.69]